Protein AF-A0A403T856-F1 (afdb_monomer_lite)

Foldseek 3Di:
DAPALVQLLVLLVVDVPDDPVLSVLLNVLSNVLLVQLVVLPDRSNPDHLLNQALVSVLSSLVVCVVVVHALVVNVVSLVSVCVSCVSNVRNVRGDDSVVSVRPPPPCPDDDDPDDDPPDDDPPPDDPVVVVVVVVVVVSPDPPPPDPVPDDDDD

InterPro domains:
  IPR024457 Putative integrase, N-terminal [PF12834] (1-84)

Organism: Salmonella enterica (NCBI:txid28901)

Structure (mmCIF, N/CA/C/O backbone):
data_AF-A0A403T856-F1
#
_entry.id   AF-A0A403T856-F1
#
loop_
_atom_site.group_PDB
_atom_site.id
_atom_site.type_symbol
_atom_site.label_atom_id
_atom_site.label_alt_id
_atom_site.label_comp_id
_atom_site.label_asym_id
_atom_site.label_entity_id
_atom_site.label_seq_id
_atom_site.pdbx_PDB_ins_code
_atom_site.Cartn_x
_atom_site.Cartn_y
_atom_site.Cartn_z
_atom_site.occupancy
_atom_site.B_iso_or_equiv
_atom_site.auth_seq_id
_atom_site.auth_comp_id
_atom_site.auth_asym_id
_atom_site.auth_atom_id
_atom_site.pdbx_PDB_model_num
ATOM 1 N N . MET A 1 1 ? -9.895 4.576 -14.942 1.00 60.81 1 MET A N 1
ATOM 2 C CA . MET A 1 1 ? -8.862 4.361 -13.900 1.00 60.81 1 MET A CA 1
ATOM 3 C C . MET A 1 1 ? -8.919 5.541 -12.940 1.00 60.81 1 MET A C 1
ATOM 5 O O . MET A 1 1 ? -9.012 6.659 -13.426 1.00 60.81 1 MET A O 1
ATOM 9 N N . ASN A 1 2 ? -8.970 5.322 -11.620 1.00 86.00 2 ASN A N 1
ATOM 10 C CA . ASN A 1 2 ? -8.994 6.438 -10.660 1.00 86.00 2 ASN A CA 1
ATOM 11 C C . ASN A 1 2 ? -7.620 7.163 -10.642 1.00 86.00 2 ASN A C 1
ATOM 13 O O . ASN A 1 2 ? -6.611 6.591 -11.070 1.00 86.00 2 ASN A O 1
ATOM 17 N N . LYS A 1 3 ? -7.590 8.431 -10.206 1.00 95.00 3 LYS A N 1
ATOM 18 C CA . LYS A 1 3 ? -6.383 9.283 -10.208 1.00 95.00 3 LYS A CA 1
ATOM 19 C C . LYS A 1 3 ? -5.229 8.638 -9.438 1.00 95.00 3 LYS A C 1
ATOM 21 O O . LYS A 1 3 ? -4.122 8.554 -9.962 1.00 95.00 3 LYS A O 1
ATOM 26 N N . LEU A 1 4 ? -5.502 8.104 -8.248 1.00 96.81 4 LEU A N 1
ATOM 27 C CA . LEU A 1 4 ? -4.487 7.464 -7.416 1.00 96.81 4 LEU A CA 1
ATOM 28 C C . LEU A 1 4 ? -3.815 6.266 -8.113 1.00 96.81 4 LEU A C 1
ATOM 30 O O . LEU A 1 4 ? -2.592 6.152 -8.093 1.00 96.81 4 LEU A O 1
ATOM 34 N N . ASN A 1 5 ? -4.583 5.390 -8.771 1.00 96.31 5 ASN A N 1
ATOM 35 C CA . ASN A 1 5 ? -4.052 4.262 -9.543 1.00 96.31 5 ASN A CA 1
ATOM 36 C C . ASN A 1 5 ? -3.103 4.742 -10.657 1.00 96.31 5 ASN A C 1
ATOM 38 O O . ASN A 1 5 ? -2.027 4.162 -10.842 1.00 96.31 5 ASN A O 1
ATOM 42 N N . TYR A 1 6 ? -3.478 5.813 -11.368 1.00 96.44 6 TYR A N 1
ATOM 43 C CA . TYR A 1 6 ? -2.644 6.426 -12.405 1.00 96.44 6 TYR A CA 1
ATOM 44 C C . TYR A 1 6 ? -1.339 6.994 -11.835 1.00 96.44 6 TYR A C 1
ATOM 46 O O . TYR A 1 6 ? -0.257 6.703 -12.346 1.00 96.44 6 TYR A O 1
ATOM 54 N N . GLU A 1 7 ? -1.416 7.755 -10.745 1.00 97.75 7 GLU A N 1
ATOM 55 C CA . GLU A 1 7 ? -0.227 8.342 -10.129 1.00 97.75 7 GLU A CA 1
ATOM 56 C C . GLU A 1 7 ? 0.707 7.276 -9.541 1.00 97.75 7 GLU A C 1
ATOM 58 O O . GLU A 1 7 ? 1.920 7.367 -9.726 1.00 97.75 7 GLU A O 1
ATOM 63 N N . LEU A 1 8 ? 0.172 6.212 -8.931 1.00 97.44 8 LEU A N 1
ATOM 64 C CA . LEU A 1 8 ? 0.962 5.070 -8.455 1.00 97.44 8 LEU A CA 1
ATOM 65 C C . LEU A 1 8 ? 1.643 4.318 -9.600 1.00 97.44 8 LEU A C 1
ATOM 67 O O . LEU A 1 8 ? 2.796 3.905 -9.473 1.00 97.44 8 LEU A O 1
ATOM 71 N N . LYS A 1 9 ? 0.971 4.170 -10.748 1.00 96.31 9 LYS A N 1
ATOM 72 C CA . LYS A 1 9 ? 1.593 3.618 -11.960 1.00 96.31 9 LYS A CA 1
ATOM 73 C C . LYS A 1 9 ? 2.790 4.470 -12.387 1.00 96.31 9 LYS A C 1
ATOM 75 O O . LYS A 1 9 ? 3.857 3.921 -12.657 1.00 96.31 9 LYS A O 1
ATOM 80 N N . ASN A 1 10 ? 2.632 5.792 -12.415 1.00 97.12 10 ASN A N 1
ATOM 81 C CA . ASN A 1 10 ? 3.714 6.713 -12.763 1.00 97.12 10 ASN A CA 1
ATOM 82 C C . ASN A 1 10 ? 4.818 6.755 -11.700 1.00 97.12 10 ASN A C 1
ATOM 84 O O . ASN A 1 10 ? 5.978 6.970 -12.037 1.00 97.12 10 ASN A O 1
ATOM 88 N N . LEU A 1 11 ? 4.493 6.528 -10.426 1.00 96.81 11 LEU A N 1
ATOM 89 C CA . LEU A 1 11 ? 5.481 6.387 -9.360 1.00 96.81 11 LEU A CA 1
ATOM 90 C C . LEU A 1 11 ? 6.363 5.152 -9.588 1.00 96.81 11 LEU A C 1
ATOM 92 O O . LEU A 1 11 ? 7.584 5.272 -9.540 1.00 96.81 11 LEU A O 1
ATOM 96 N N . CYS A 1 12 ? 5.770 3.998 -9.919 1.00 95.38 12 CYS A N 1
ATOM 97 C CA . CYS A 1 12 ? 6.522 2.788 -10.269 1.00 95.38 12 CYS A CA 1
ATOM 98 C C . CYS A 1 12 ? 7.383 2.975 -11.522 1.00 95.38 12 CYS A C 1
ATOM 100 O O . CYS A 1 12 ? 8.530 2.551 -11.533 1.00 95.38 12 CYS A O 1
ATOM 102 N N . LYS A 1 13 ? 6.855 3.634 -12.561 1.00 94.44 13 LYS A N 1
ATOM 103 C CA . LYS A 1 13 ? 7.614 3.912 -13.792 1.00 94.44 13 LYS A CA 1
ATOM 104 C C . LYS A 1 13 ? 8.813 4.834 -13.576 1.00 94.44 13 LYS A C 1
ATOM 106 O O . LYS A 1 13 ? 9.766 4.761 -14.327 1.00 94.44 13 LYS A O 1
ATOM 111 N N . ARG A 1 14 ? 8.755 5.728 -12.590 1.00 95.12 14 ARG A N 1
ATOM 112 C CA . ARG A 1 14 ? 9.875 6.624 -12.266 1.00 95.12 14 ARG A CA 1
ATOM 113 C C . ARG A 1 14 ? 10.910 5.974 -11.343 1.00 95.12 14 ARG A C 1
ATOM 115 O O . ARG A 1 14 ? 11.997 6.512 -11.204 1.00 95.12 14 ARG A O 1
ATOM 122 N N . ASN A 1 15 ? 10.578 4.845 -10.712 1.00 93.62 15 ASN A N 1
ATOM 123 C CA . ASN A 1 15 ? 11.400 4.206 -9.683 1.00 93.62 15 ASN A CA 1
ATOM 124 C C . ASN A 1 15 ? 11.522 2.695 -9.942 1.00 93.62 15 ASN A C 1
ATOM 126 O O . ASN A 1 15 ? 10.762 1.882 -9.401 1.00 93.62 15 ASN A O 1
ATOM 130 N N . HIS A 1 16 ? 12.501 2.321 -10.764 1.00 88.69 16 HIS A N 1
ATOM 131 C CA . HIS A 1 16 ? 12.768 0.944 -11.189 1.00 88.69 16 HIS A CA 1
ATOM 132 C C . HIS A 1 16 ? 13.603 0.142 -10.175 1.00 88.69 16 HIS A C 1
ATOM 134 O O . HIS A 1 16 ? 14.585 -0.505 -10.529 1.00 88.69 16 HIS A O 1
ATOM 140 N N . ASP A 1 17 ? 13.211 0.159 -8.901 1.00 83.19 17 ASP A N 1
ATOM 141 C CA . ASP A 1 17 ? 14.000 -0.503 -7.857 1.00 83.19 17 ASP A CA 1
ATOM 142 C C . ASP A 1 17 ? 13.750 -2.019 -7.834 1.00 83.19 17 ASP A C 1
ATOM 144 O O . ASP A 1 17 ? 12.618 -2.464 -7.588 1.00 83.19 17 ASP A O 1
ATOM 148 N N . GLY A 1 18 ? 14.821 -2.802 -7.990 1.00 85.56 18 GLY A N 1
ATOM 149 C CA . GLY A 1 18 ? 14.822 -4.267 -7.918 1.00 85.56 18 GLY A CA 1
ATOM 150 C C . GLY A 1 18 ? 14.576 -4.962 -9.261 1.00 85.56 18 GLY A C 1
ATOM 151 O O . GLY A 1 18 ? 14.388 -4.321 -10.291 1.00 85.56 18 GLY A O 1
ATOM 152 N N . ALA A 1 19 ? 14.567 -6.298 -9.257 1.00 85.62 19 ALA A N 1
ATOM 153 C CA . ALA A 1 19 ? 14.353 -7.105 -10.462 1.00 85.62 19 ALA A CA 1
ATOM 154 C C . ALA A 1 19 ? 12.954 -6.903 -11.080 1.00 85.62 19 ALA A C 1
ATOM 156 O O . ALA A 1 19 ? 12.000 -6.545 -10.384 1.00 85.62 19 ALA A O 1
ATOM 157 N N . PHE A 1 20 ? 12.800 -7.217 -12.373 1.00 81.94 20 PHE A N 1
ATOM 158 C CA . PHE A 1 20 ? 11.538 -7.062 -13.117 1.00 81.94 20 PHE A CA 1
ATOM 159 C C . PHE A 1 20 ? 10.320 -7.686 -12.415 1.00 81.94 20 PHE A C 1
ATOM 161 O O . PHE A 1 20 ? 9.246 -7.084 -12.375 1.00 81.94 20 PHE A O 1
ATOM 168 N N . VAL A 1 21 ? 10.483 -8.870 -11.817 1.00 82.19 21 VAL A N 1
ATOM 169 C CA . VAL A 1 21 ? 9.413 -9.551 -11.067 1.00 82.19 21 VAL A CA 1
ATOM 170 C C . VAL A 1 21 ? 9.009 -8.745 -9.831 1.00 82.19 21 VAL A C 1
ATOM 172 O O . VAL A 1 21 ? 7.820 -8.534 -9.593 1.00 82.19 21 VAL A O 1
ATOM 175 N N . THR A 1 22 ? 9.980 -8.225 -9.080 1.00 83.31 22 THR A N 1
ATOM 176 C CA . THR A 1 22 ? 9.747 -7.377 -7.904 1.00 83.31 22 THR A CA 1
ATOM 177 C C . THR A 1 22 ? 9.039 -6.079 -8.285 1.00 83.31 22 THR A C 1
ATOM 179 O O . THR A 1 22 ? 8.068 -5.698 -7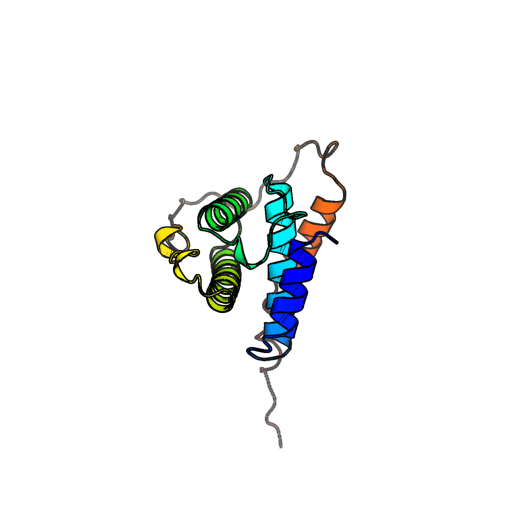.628 1.00 83.31 22 THR A O 1
ATOM 182 N N . GLN A 1 23 ? 9.456 -5.437 -9.380 1.00 86.38 23 GLN A N 1
ATOM 183 C CA . GLN A 1 23 ? 8.801 -4.235 -9.906 1.00 86.38 23 GLN A CA 1
ATOM 184 C C . GLN A 1 23 ? 7.341 -4.515 -10.294 1.00 86.38 23 GLN A C 1
ATOM 186 O O . GLN A 1 23 ? 6.440 -3.769 -9.904 1.00 86.38 23 GLN A O 1
ATOM 191 N N . LYS A 1 24 ? 7.084 -5.623 -11.003 1.00 87.62 24 LYS A N 1
ATOM 192 C CA . LYS A 1 24 ? 5.732 -6.043 -11.401 1.00 87.62 24 LYS A CA 1
ATOM 193 C C . LYS A 1 24 ? 4.847 -6.340 -10.190 1.00 87.62 24 LYS A C 1
ATOM 195 O O . LYS A 1 24 ? 3.711 -5.872 -10.131 1.00 87.62 24 LYS A O 1
ATOM 200 N N . ASN A 1 25 ? 5.370 -7.067 -9.204 1.00 88.06 25 ASN A N 1
ATOM 201 C CA . ASN A 1 25 ? 4.648 -7.386 -7.972 1.00 88.06 25 ASN A CA 1
ATOM 202 C C . ASN A 1 25 ? 4.292 -6.123 -7.186 1.00 88.06 25 ASN A C 1
ATOM 204 O O . ASN A 1 25 ? 3.156 -5.980 -6.735 1.00 88.06 25 ASN A O 1
ATOM 208 N N . ARG A 1 26 ? 5.234 -5.181 -7.073 1.00 94.19 26 ARG A N 1
ATOM 209 C CA . ARG A 1 26 ? 4.999 -3.884 -6.436 1.00 94.19 26 ARG A CA 1
ATOM 210 C C . ARG A 1 26 ? 3.932 -3.081 -7.175 1.00 94.19 26 ARG A C 1
ATOM 212 O O . ARG A 1 26 ? 3.015 -2.576 -6.534 1.00 94.19 26 ARG A O 1
ATOM 219 N N . HIS A 1 27 ? 4.018 -3.001 -8.504 1.00 94.88 27 HIS A N 1
ATOM 220 C CA . HIS A 1 27 ? 3.016 -2.320 -9.321 1.00 94.88 27 HIS A CA 1
ATOM 221 C C . HIS A 1 27 ? 1.618 -2.886 -9.055 1.00 94.88 27 HIS A C 1
ATOM 223 O O . HIS A 1 27 ? 0.729 -2.149 -8.631 1.00 94.88 27 HIS A O 1
ATOM 229 N N . ASN A 1 28 ? 1.445 -4.199 -9.215 1.00 94.44 28 ASN A N 1
ATOM 230 C CA . ASN A 1 28 ? 0.161 -4.868 -9.012 1.00 94.44 28 ASN A CA 1
ATOM 231 C C . ASN A 1 28 ? -0.369 -4.681 -7.583 1.00 94.44 28 ASN A C 1
ATOM 233 O O . ASN A 1 28 ? -1.548 -4.382 -7.392 1.00 94.44 28 ASN A O 1
ATOM 237 N N . GLY A 1 29 ? 0.504 -4.800 -6.579 1.00 95.19 29 GLY A N 1
ATOM 238 C CA . GLY A 1 29 ? 0.141 -4.589 -5.181 1.00 95.19 29 GLY A CA 1
ATOM 239 C C . GLY A 1 29 ? -0.347 -3.168 -4.903 1.00 95.19 29 GLY A C 1
ATOM 240 O O . GLY A 1 29 ? -1.372 -2.992 -4.246 1.00 95.19 29 GLY A O 1
ATOM 241 N N . LEU A 1 30 ? 0.321 -2.148 -5.446 1.00 97.00 30 LEU A N 1
ATOM 242 C CA . LEU A 1 30 ? -0.103 -0.752 -5.299 1.00 97.00 30 LEU A CA 1
ATOM 243 C C . LEU A 1 30 ? -1.433 -0.472 -6.017 1.00 97.00 30 LEU A C 1
ATOM 245 O O . LEU A 1 30 ? -2.278 0.238 -5.470 1.00 97.00 30 LEU A O 1
ATOM 249 N N . GLN A 1 31 ? -1.675 -1.076 -7.187 1.00 97.06 31 GLN A N 1
ATOM 250 C CA . GLN A 1 31 ? -2.968 -0.959 -7.877 1.00 97.06 31 GLN A CA 1
ATOM 251 C C . GLN A 1 31 ? -4.119 -1.586 -7.071 1.00 97.06 31 GLN A C 1
ATOM 253 O O . GLN A 1 31 ? -5.210 -1.008 -6.984 1.00 97.06 31 GLN A O 1
ATOM 258 N N . LEU A 1 32 ? -3.870 -2.743 -6.446 1.00 95.62 32 LEU A N 1
ATOM 259 C CA . LEU A 1 32 ? -4.821 -3.389 -5.542 1.00 95.62 32 LEU A CA 1
ATOM 260 C C . LEU A 1 32 ? -5.118 -2.499 -4.330 1.00 95.62 32 LEU A C 1
ATOM 262 O O . LEU A 1 32 ? -6.281 -2.288 -3.996 1.00 95.62 32 LEU A O 1
ATOM 266 N N . MET A 1 33 ? -4.087 -1.943 -3.693 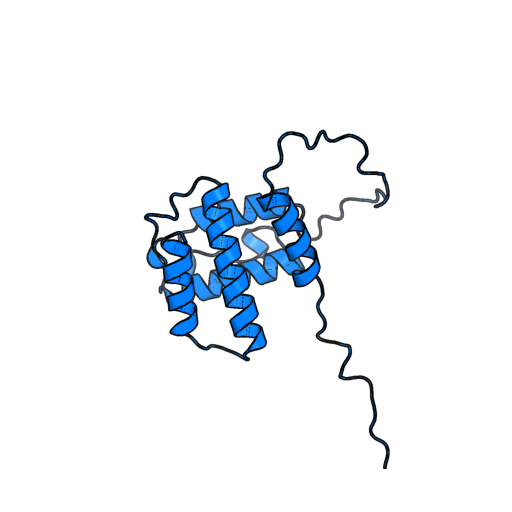1.00 97.50 33 MET A N 1
ATOM 267 C CA . MET A 1 33 ? -4.253 -1.106 -2.503 1.00 97.50 33 MET A CA 1
ATOM 268 C C . MET A 1 33 ? -5.015 0.189 -2.791 1.00 97.50 33 MET A C 1
ATOM 270 O O . MET A 1 33 ? -5.855 0.583 -1.988 1.00 97.50 33 MET A O 1
ATOM 274 N N . ALA A 1 34 ? -4.811 0.812 -3.953 1.00 96.50 34 ALA A N 1
ATOM 275 C CA . ALA A 1 34 ? -5.626 1.950 -4.376 1.00 96.50 34 ALA A CA 1
ATOM 276 C C . ALA A 1 34 ? -7.109 1.572 -4.549 1.00 96.50 34 ALA A C 1
ATOM 278 O O . ALA A 1 34 ? -7.993 2.307 -4.113 1.00 96.50 34 ALA A O 1
ATOM 279 N N . SER A 1 35 ? -7.393 0.392 -5.104 1.00 94.62 35 SER A N 1
ATOM 280 C CA . SER A 1 35 ? -8.768 -0.116 -5.226 1.00 94.62 35 SER A CA 1
ATOM 281 C C . SER A 1 35 ? -9.385 -0.423 -3.855 1.00 94.62 35 SER A C 1
ATOM 283 O O . SER A 1 35 ? -10.544 -0.107 -3.603 1.00 94.62 35 SER A O 1
ATOM 285 N N . GLN A 1 36 ? -8.599 -0.976 -2.929 1.00 95.44 36 GLN A N 1
ATOM 286 C CA . GLN A 1 36 ? -9.033 -1.236 -1.555 1.00 95.44 36 GLN A CA 1
ATOM 287 C C . GLN A 1 36 ? -9.294 0.054 -0.775 1.00 95.44 36 GLN A C 1
ATOM 289 O O . GLN A 1 36 ? -10.284 0.122 -0.058 1.00 95.44 36 GLN A O 1
ATOM 294 N N . LEU A 1 37 ? -8.464 1.091 -0.944 1.00 96.94 37 LEU A N 1
ATOM 295 C CA . LEU A 1 37 ? -8.707 2.414 -0.359 1.00 96.94 37 LEU A CA 1
ATOM 296 C C . LEU A 1 37 ? -10.045 2.993 -0.828 1.00 96.94 37 LEU A C 1
ATOM 298 O O . LEU A 1 37 ? -10.797 3.526 -0.016 1.00 96.94 37 LEU A O 1
ATOM 302 N N . GLN A 1 38 ? -10.364 2.839 -2.113 1.00 95.19 38 GLN A N 1
ATOM 303 C CA . GLN A 1 38 ? -11.664 3.231 -2.650 1.00 95.19 38 GLN A CA 1
ATOM 304 C C . GLN A 1 38 ? -12.807 2.436 -2.004 1.00 95.19 38 GLN A C 1
ATOM 306 O O . GLN A 1 38 ? -13.796 3.026 -1.578 1.00 95.19 38 GLN A O 1
ATOM 311 N N . ALA A 1 39 ? -12.657 1.113 -1.893 1.00 93.00 39 ALA A N 1
ATOM 312 C CA . ALA A 1 39 ? -13.671 0.233 -1.313 1.00 93.00 39 ALA A CA 1
ATOM 313 C C . ALA A 1 39 ? -13.951 0.524 0.172 1.00 93.00 39 ALA A C 1
ATOM 315 O O . ALA A 1 39 ? -15.083 0.375 0.618 1.00 93.00 39 ALA A O 1
ATOM 316 N N . VAL A 1 40 ? -12.949 0.982 0.932 1.00 93.19 40 VAL A N 1
ATOM 317 C CA . VAL A 1 40 ? -13.113 1.383 2.344 1.00 93.19 40 VAL A CA 1
ATOM 318 C C . VAL A 1 40 ? -13.482 2.864 2.521 1.00 93.19 40 VAL A C 1
ATOM 320 O O . VAL A 1 40 ? -13.393 3.390 3.631 1.00 93.19 40 VAL A O 1
ATOM 323 N N . GLY A 1 41 ? -13.896 3.541 1.443 1.00 92.75 41 GLY A N 1
ATOM 324 C CA . GLY A 1 41 ? -14.527 4.863 1.491 1.00 92.75 41 GLY A CA 1
ATOM 325 C C . GLY A 1 41 ? -13.610 6.066 1.251 1.00 92.75 41 GLY A C 1
ATOM 326 O O . GLY A 1 41 ? -14.038 7.199 1.468 1.00 92.75 41 GLY A O 1
ATOM 327 N N . PHE A 1 42 ? -12.362 5.882 0.806 1.00 96.19 42 PHE A N 1
ATOM 328 C CA . PHE A 1 42 ? -11.511 7.019 0.432 1.00 96.19 42 PHE A CA 1
ATOM 329 C C . PHE A 1 42 ? -11.772 7.497 -1.000 1.00 96.19 42 PHE A C 1
ATOM 331 O O . PHE A 1 42 ? -11.930 6.713 -1.936 1.00 96.19 42 PHE A O 1
ATOM 338 N N . HIS A 1 43 ? -11.723 8.816 -1.196 1.00 94.62 43 HIS A N 1
ATOM 339 C CA . HIS A 1 43 ? -11.918 9.464 -2.493 1.00 94.62 43 HIS A CA 1
ATOM 340 C C . HIS A 1 43 ? -10.660 9.376 -3.379 1.00 94.62 43 HIS A C 1
ATOM 342 O O . HIS A 1 43 ? -10.001 10.371 -3.679 1.00 94.62 43 HIS A O 1
ATOM 348 N N . THR A 1 44 ? -10.326 8.174 -3.852 1.00 94.00 44 THR A N 1
ATOM 349 C CA . THR A 1 44 ? -9.126 7.902 -4.678 1.00 94.00 44 THR A CA 1
ATOM 350 C C . THR A 1 44 ? -9.127 8.579 -6.054 1.00 94.00 44 THR A C 1
ATOM 352 O O . THR A 1 44 ? -8.123 8.565 -6.766 1.00 94.00 44 THR A O 1
ATOM 355 N N . ARG A 1 45 ? -10.250 9.193 -6.446 1.00 94.31 45 ARG A N 1
ATOM 356 C CA . ARG A 1 45 ? -10.363 10.034 -7.646 1.00 94.31 45 ARG A CA 1
ATOM 357 C C . ARG A 1 45 ? -9.713 11.409 -7.486 1.00 94.31 45 ARG A C 1
ATOM 359 O O . ARG A 1 45 ? -9.306 11.977 -8.489 1.00 94.31 45 ARG A O 1
ATOM 366 N N . VAL A 1 46 ? -9.610 11.926 -6.262 1.00 95.12 46 VAL A N 1
ATOM 367 C CA . VAL A 1 46 ? -8.979 13.231 -5.983 1.00 95.12 46 VAL A CA 1
ATOM 368 C C . VAL A 1 46 ? -7.650 13.085 -5.249 1.00 95.12 46 VAL A C 1
ATOM 370 O O . VAL A 1 46 ? -6.763 13.918 -5.434 1.00 95.12 46 VAL A O 1
ATOM 373 N N . MET A 1 47 ? -7.494 11.992 -4.498 1.00 96.00 47 MET A N 1
ATOM 374 C CA . MET A 1 47 ? -6.283 11.656 -3.757 1.00 96.00 47 MET A CA 1
ATOM 375 C C . MET A 1 47 ? -5.064 11.501 -4.682 1.00 96.00 47 MET A C 1
ATOM 377 O O . MET A 1 47 ? -5.144 10.848 -5.726 1.00 96.00 47 MET A O 1
ATOM 381 N N . SER A 1 48 ? -3.943 12.082 -4.268 1.00 96.50 48 SER A N 1
ATOM 382 C CA . SER A 1 48 ? -2.624 11.971 -4.887 1.00 96.50 48 SER A CA 1
ATOM 383 C C . SER A 1 48 ? -1.743 10.945 -4.164 1.00 96.50 48 SER A C 1
ATOM 385 O O . SER A 1 48 ? -1.997 10.574 -3.016 1.00 96.50 48 SER A O 1
ATOM 387 N N . VAL A 1 49 ? -0.656 10.504 -4.806 1.00 97.38 49 VAL A N 1
ATOM 388 C CA . VAL A 1 49 ? 0.387 9.693 -4.158 1.00 97.38 49 VAL A CA 1
ATOM 389 C C . VAL A 1 49 ? 0.974 10.355 -2.912 1.00 97.38 49 VAL A C 1
ATOM 391 O O . VAL A 1 49 ? 1.344 9.631 -1.992 1.00 97.38 49 VAL A O 1
ATOM 394 N N . HIS A 1 50 ? 1.014 11.689 -2.843 1.00 97.69 50 HIS A N 1
ATOM 395 C CA . HIS A 1 50 ? 1.535 12.432 -1.686 1.00 97.69 50 HIS A CA 1
ATOM 396 C C . HIS A 1 50 ? 0.566 12.481 -0.494 1.00 97.69 50 HIS A C 1
ATOM 398 O O . HIS A 1 50 ? 0.973 12.801 0.620 1.00 97.69 50 HIS A O 1
ATOM 404 N N . ASP A 1 51 ? -0.701 12.104 -0.688 1.00 97.12 51 ASP A N 1
ATOM 405 C CA . ASP A 1 51 ? -1.702 12.112 0.381 1.00 97.12 51 ASP A CA 1
ATOM 406 C C . ASP A 1 51 ? -1.611 10.890 1.304 1.00 97.12 51 ASP A C 1
ATOM 408 O O . ASP A 1 51 ? -2.389 10.778 2.256 1.00 97.12 51 ASP A O 1
ATOM 412 N N . LEU A 1 52 ? -0.699 9.941 1.053 1.00 98.00 52 LEU A N 1
ATOM 413 C CA . LEU A 1 52 ? -0.533 8.780 1.924 1.00 98.00 52 LEU A CA 1
ATOM 414 C C . LEU A 1 52 ? -0.207 9.234 3.358 1.00 98.00 52 LEU A C 1
ATOM 416 O O . LEU A 1 52 ? 0.718 9.998 3.612 1.00 98.00 52 LEU A O 1
ATOM 420 N N . LYS A 1 53 ? -0.998 8.736 4.310 1.00 97.00 53 LYS A N 1
ATOM 421 C CA . LYS A 1 53 ? -0.965 9.083 5.736 1.00 97.00 53 LYS A CA 1
ATOM 422 C C . LYS A 1 53 ? -1.322 7.836 6.532 1.00 97.00 53 LYS A C 1
ATOM 424 O O . LYS A 1 53 ? -2.010 6.954 6.009 1.00 97.00 53 LYS A O 1
ATOM 429 N N . GLY A 1 54 ? -0.962 7.809 7.815 1.00 97.38 54 GLY A N 1
ATOM 430 C CA . GLY A 1 54 ? -1.233 6.672 8.701 1.00 97.38 54 GLY A CA 1
ATOM 431 C C . GLY A 1 54 ? -2.695 6.214 8.701 1.00 97.38 54 GLY A C 1
ATOM 432 O O . GLY A 1 54 ? -2.957 5.017 8.700 1.00 97.38 54 GLY A O 1
ATOM 433 N N . ARG A 1 55 ? -3.669 7.129 8.571 1.00 97.38 55 ARG A N 1
ATOM 434 C CA . ARG A 1 55 ? -5.098 6.767 8.478 1.00 97.38 55 ARG A CA 1
ATOM 435 C C . ARG A 1 55 ? -5.423 5.833 7.301 1.00 97.38 55 ARG A C 1
ATOM 437 O O . ARG A 1 55 ? -6.259 4.946 7.443 1.00 97.38 55 ARG A O 1
ATOM 444 N N . HIS A 1 56 ? -4.760 6.020 6.157 1.00 98.12 56 HIS A N 1
ATOM 445 C CA . HIS A 1 56 ? -4.956 5.209 4.952 1.00 98.12 56 HIS A CA 1
ATOM 446 C C . HIS A 1 56 ? -4.396 3.800 5.182 1.00 98.12 56 HIS A C 1
ATOM 448 O O . HIS A 1 56 ? -5.072 2.803 4.933 1.00 98.12 56 HIS A O 1
ATOM 454 N N . VAL A 1 57 ? -3.192 3.731 5.757 1.00 98.19 57 VAL A N 1
ATOM 455 C CA . VAL A 1 57 ? -2.513 2.479 6.110 1.00 98.19 57 VAL A CA 1
ATOM 456 C C . VAL A 1 57 ? -3.309 1.700 7.159 1.00 98.19 57 VAL A C 1
ATOM 458 O O . VAL A 1 57 ? -3.575 0.518 6.970 1.00 98.19 57 VAL A O 1
ATOM 461 N N . ASN A 1 58 ? -3.772 2.361 8.223 1.00 97.62 58 ASN A N 1
ATOM 462 C CA . ASN A 1 58 ? -4.548 1.738 9.298 1.00 97.62 58 ASN A CA 1
ATOM 463 C C . ASN A 1 58 ? -5.845 1.107 8.776 1.00 97.62 58 ASN A C 1
ATOM 465 O O . ASN A 1 58 ? -6.205 -0.000 9.180 1.00 97.62 58 ASN A O 1
ATOM 469 N N . ARG A 1 59 ? -6.544 1.789 7.857 1.00 97.88 59 ARG A N 1
ATOM 470 C CA . ARG A 1 59 ? -7.756 1.256 7.222 1.00 97.88 59 ARG A CA 1
ATOM 471 C C . ARG A 1 59 ? -7.458 0.041 6.344 1.00 97.88 59 ARG A C 1
ATOM 473 O O . ARG A 1 59 ? -8.182 -0.945 6.444 1.00 97.88 59 ARG A O 1
ATOM 480 N N . LEU A 1 60 ? -6.381 0.071 5.555 1.00 98.00 60 LEU A N 1
ATOM 481 C CA . LEU A 1 60 ? -5.942 -1.084 4.763 1.00 98.00 60 LEU A CA 1
ATOM 482 C C . LEU A 1 60 ? -5.576 -2.283 5.647 1.00 98.00 60 LEU A C 1
ATOM 484 O O . LEU A 1 60 ? -6.044 -3.389 5.398 1.00 98.00 60 LEU A O 1
ATOM 488 N N . VAL A 1 61 ? -4.803 -2.065 6.713 1.00 97.25 61 VAL A N 1
ATOM 489 C CA . VAL A 1 61 ? -4.443 -3.124 7.668 1.00 97.25 61 VAL A CA 1
ATOM 490 C C . VAL A 1 61 ? -5.689 -3.711 8.331 1.00 97.25 61 VAL A C 1
ATOM 492 O O . VAL A 1 61 ? -5.804 -4.929 8.441 1.00 97.25 61 VAL A O 1
ATOM 495 N N . SER A 1 62 ? -6.646 -2.869 8.729 1.00 95.31 62 SER A N 1
ATOM 496 C CA . SER A 1 62 ? -7.912 -3.327 9.317 1.00 95.31 62 SER A CA 1
ATOM 497 C C . SER A 1 62 ? -8.701 -4.204 8.342 1.00 95.31 62 SER A C 1
ATOM 499 O O . SER A 1 62 ? -9.145 -5.285 8.721 1.00 95.31 62 SER A O 1
ATOM 501 N N . LEU A 1 63 ? -8.803 -3.789 7.074 1.00 94.75 63 LEU A N 1
ATOM 502 C CA . LEU A 1 63 ? -9.428 -4.580 6.012 1.00 94.75 63 LEU A CA 1
ATOM 503 C C . LEU A 1 63 ? -8.733 -5.939 5.835 1.00 94.75 63 LEU A C 1
ATOM 505 O O . LEU A 1 63 ? -9.395 -6.965 5.732 1.00 94.75 63 LEU A O 1
ATOM 509 N N . TRP A 1 64 ? -7.401 -5.970 5.807 1.00 95.44 64 TRP A N 1
ATOM 510 C CA . TRP A 1 64 ? -6.645 -7.214 5.629 1.00 95.44 64 TRP A CA 1
ATOM 511 C C . TRP A 1 64 ? -6.795 -8.178 6.805 1.00 95.44 64 TRP A C 1
ATOM 513 O O . TRP A 1 64 ? -6.874 -9.386 6.586 1.00 95.44 64 TRP A O 1
ATOM 523 N N . LYS A 1 65 ? -6.881 -7.655 8.034 1.00 91.19 65 LYS A N 1
ATOM 524 C CA . LYS A 1 65 ? -7.189 -8.454 9.226 1.00 91.19 65 LYS A CA 1
ATOM 525 C C . LYS A 1 65 ? -8.598 -9.038 9.162 1.00 91.19 65 LYS A C 1
ATOM 527 O O . LYS A 1 65 ? -8.765 -10.222 9.423 1.00 91.19 65 LYS A O 1
ATOM 532 N N . GLN A 1 66 ? -9.591 -8.244 8.756 1.00 90.88 66 GLN A N 1
ATOM 533 C CA . GLN A 1 66 ? -10.968 -8.720 8.549 1.00 90.88 66 GLN A CA 1
ATOM 534 C C . GLN A 1 66 ? -11.056 -9.793 7.454 1.00 90.88 66 GLN A C 1
ATOM 536 O O . GLN A 1 66 ? -11.855 -10.714 7.553 1.00 90.88 66 GLN A O 1
ATOM 541 N N . GLN A 1 67 ? -10.202 -9.703 6.432 1.00 89.06 67 GLN A N 1
ATOM 542 C CA . GLN A 1 67 ? -10.056 -10.713 5.377 1.00 89.06 67 GLN A CA 1
ATOM 543 C C . GLN A 1 67 ? -9.233 -11.941 5.805 1.00 89.06 67 GLN A C 1
ATOM 545 O O . GLN A 1 67 ? -8.972 -12.800 4.964 1.00 89.06 67 GLN A O 1
ATOM 550 N N . ALA A 1 68 ? -8.784 -12.011 7.064 1.00 90.62 68 ALA A N 1
ATOM 551 C CA . ALA A 1 68 ? -7.956 -13.089 7.603 1.00 90.62 68 ALA A CA 1
ATOM 552 C C . ALA A 1 68 ? -6.721 -13.415 6.735 1.00 90.62 68 ALA A C 1
ATOM 554 O O . ALA A 1 68 ? -6.341 -14.575 6.564 1.00 90.62 68 ALA A O 1
ATOM 555 N N . LEU A 1 69 ? -6.085 -12.390 6.152 1.00 88.19 69 LEU A N 1
ATOM 556 C CA . LEU A 1 69 ? -4.880 -12.600 5.349 1.00 88.19 69 LEU A CA 1
ATOM 557 C C . LEU A 1 69 ? -3.728 -13.112 6.212 1.00 88.19 69 LEU A C 1
ATOM 559 O O . LEU A 1 69 ? -3.582 -12.720 7.366 1.00 88.19 69 LEU A O 1
ATOM 563 N N . SER A 1 70 ? -2.860 -13.937 5.623 1.00 88.31 70 SER A N 1
ATOM 564 C CA . SER A 1 70 ? -1.680 -14.432 6.332 1.00 88.31 70 SER A CA 1
ATOM 565 C C . SER A 1 70 ? -0.737 -13.293 6.739 1.00 88.31 70 SER A C 1
ATOM 567 O O . SER A 1 70 ? -0.576 -12.307 6.007 1.00 88.31 70 SER A O 1
ATOM 569 N N . ASP A 1 71 ? -0.027 -13.475 7.853 1.00 87.31 71 ASP A N 1
ATOM 570 C CA . ASP A 1 71 ? 1.020 -12.549 8.300 1.00 87.31 71 ASP A CA 1
ATOM 571 C C . ASP A 1 71 ? 2.066 -12.292 7.212 1.00 87.31 71 ASP A C 1
ATOM 573 O O . ASP A 1 71 ? 2.507 -11.159 7.022 1.00 87.31 71 ASP A O 1
ATOM 577 N N . ALA A 1 72 ? 2.435 -13.323 6.447 1.00 86.06 72 ALA A N 1
ATOM 578 C CA . ALA A 1 72 ? 3.379 -13.194 5.342 1.00 86.06 72 ALA A CA 1
ATOM 579 C C . ALA A 1 72 ? 2.845 -12.261 4.241 1.00 86.06 72 ALA A C 1
ATOM 581 O O . ALA A 1 72 ? 3.576 -11.402 3.741 1.00 86.06 72 ALA A O 1
ATOM 582 N N . THR A 1 73 ? 1.564 -12.391 3.887 1.00 87.94 73 THR A N 1
ATOM 583 C CA . THR A 1 73 ? 0.903 -11.520 2.907 1.00 87.94 73 THR A CA 1
ATOM 584 C C . THR A 1 73 ? 0.805 -10.085 3.421 1.00 87.94 73 THR A C 1
ATOM 586 O O . THR A 1 73 ? 1.121 -9.153 2.680 1.00 87.94 73 THR A O 1
ATOM 589 N N . MET A 1 74 ? 0.410 -9.890 4.684 1.00 92.75 74 MET A N 1
ATOM 590 C CA . MET A 1 74 ? 0.312 -8.558 5.287 1.00 92.75 74 MET A CA 1
ATOM 591 C C . MET A 1 74 ? 1.678 -7.869 5.370 1.00 92.75 74 MET A C 1
ATOM 593 O O . MET A 1 74 ? 1.789 -6.705 4.988 1.00 92.75 74 MET A O 1
ATOM 597 N N . LYS A 1 75 ? 2.738 -8.588 5.768 1.00 90.25 75 LYS A N 1
ATOM 598 C CA . LYS A 1 75 ? 4.118 -8.069 5.776 1.00 90.25 75 LYS A CA 1
ATOM 599 C C . LYS A 1 75 ? 4.578 -7.645 4.382 1.00 90.25 75 LYS A C 1
ATOM 601 O O . LYS A 1 75 ? 5.145 -6.565 4.234 1.00 90.25 75 LYS A O 1
ATOM 606 N N . ASN A 1 76 ? 4.284 -8.445 3.356 1.00 91.00 76 ASN A N 1
ATOM 607 C CA . ASN A 1 76 ? 4.623 -8.104 1.974 1.00 91.00 76 ASN A CA 1
ATOM 608 C C . ASN A 1 76 ? 3.902 -6.828 1.502 1.00 91.00 76 ASN A C 1
ATOM 610 O O . ASN A 1 76 ? 4.520 -5.925 0.941 1.00 91.00 76 ASN A O 1
ATOM 614 N N . ARG A 1 77 ? 2.597 -6.706 1.783 1.00 95.94 77 ARG A N 1
ATOM 615 C CA . ARG A 1 77 ? 1.830 -5.496 1.444 1.00 95.94 77 ARG A CA 1
ATOM 616 C C . ARG A 1 77 ? 2.313 -4.269 2.221 1.00 95.94 77 ARG A C 1
ATOM 618 O O . ARG A 1 77 ? 2.437 -3.197 1.635 1.00 95.94 77 ARG A O 1
ATOM 625 N N . LEU A 1 78 ? 2.659 -4.421 3.502 1.00 96.69 78 LEU A N 1
ATOM 626 C CA . LEU A 1 78 ? 3.275 -3.350 4.291 1.00 96.69 78 LEU A CA 1
ATOM 627 C C . LEU A 1 78 ? 4.621 -2.907 3.714 1.00 96.69 78 LEU A C 1
ATOM 629 O O . LEU A 1 78 ? 4.880 -1.711 3.667 1.00 96.69 78 LEU A O 1
ATOM 633 N N . ALA A 1 79 ? 5.459 -3.827 3.232 1.00 95.12 79 ALA A N 1
ATOM 634 C CA . ALA A 1 79 ? 6.719 -3.469 2.579 1.00 95.12 79 ALA A CA 1
ATOM 635 C C . ALA A 1 79 ? 6.490 -2.610 1.321 1.00 95.12 79 ALA A C 1
ATOM 637 O O . ALA A 1 79 ? 7.181 -1.615 1.117 1.00 95.12 79 ALA A O 1
ATOM 638 N N . MET A 1 80 ? 5.471 -2.932 0.518 1.00 97.12 80 MET A N 1
ATOM 639 C CA . MET A 1 80 ? 5.082 -2.106 -0.633 1.00 97.12 80 MET A CA 1
ATOM 640 C C . MET A 1 80 ? 4.568 -0.718 -0.215 1.00 97.12 80 MET A C 1
ATOM 642 O O . MET A 1 80 ? 4.883 0.266 -0.881 1.00 97.12 80 MET A O 1
ATOM 646 N N . LEU A 1 81 ? 3.812 -0.619 0.888 1.00 98.00 81 LEU A N 1
ATOM 647 C CA . LEU A 1 81 ? 3.382 0.673 1.439 1.00 98.00 81 LEU A CA 1
ATOM 648 C C . LEU A 1 81 ? 4.558 1.496 1.969 1.00 98.00 81 LEU A C 1
ATOM 650 O O . LEU A 1 81 ? 4.581 2.700 1.736 1.00 98.00 81 LEU A O 1
ATOM 654 N N . ARG A 1 82 ? 5.536 0.872 2.640 1.00 97.81 82 ARG A N 1
ATOM 655 C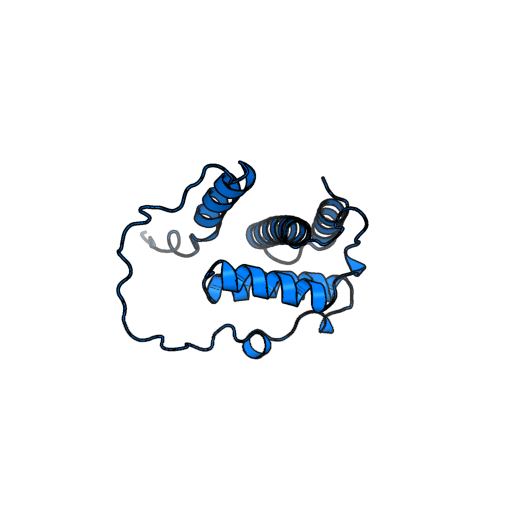 CA . ARG A 1 82 ? 6.761 1.554 3.097 1.00 97.81 82 ARG A CA 1
ATOM 656 C C . ARG A 1 82 ? 7.552 2.102 1.924 1.00 97.81 82 ARG A C 1
ATOM 658 O O . ARG A 1 82 ? 7.937 3.260 1.959 1.00 97.81 82 ARG A O 1
ATOM 665 N N . TRP A 1 83 ? 7.701 1.313 0.862 1.00 97.31 83 TRP A N 1
ATOM 666 C CA . TRP A 1 83 ? 8.328 1.792 -0.364 1.00 97.31 83 TRP A CA 1
ATOM 667 C C . TRP A 1 83 ? 7.579 2.998 -0.947 1.00 97.31 83 TRP A C 1
ATOM 669 O O . TRP A 1 83 ? 8.199 3.994 -1.294 1.00 97.31 83 TRP A O 1
ATOM 679 N N . TRP A 1 84 ? 6.242 2.960 -1.019 1.00 98.00 84 TRP A N 1
ATOM 680 C CA . TRP A 1 84 ? 5.474 4.120 -1.492 1.00 98.00 84 TRP A CA 1
ATOM 681 C C . TRP A 1 84 ? 5.714 5.341 -0.590 1.00 98.00 84 TRP A C 1
ATOM 683 O O . TRP A 1 84 ? 6.042 6.412 -1.095 1.00 98.00 84 TRP A O 1
ATOM 693 N N . ALA A 1 85 ? 5.621 5.167 0.726 1.00 98.06 85 ALA A N 1
ATOM 694 C CA . ALA A 1 85 ? 5.852 6.209 1.721 1.00 98.06 85 ALA A CA 1
ATOM 695 C C . ALA A 1 85 ? 7.254 6.838 1.614 1.00 98.06 85 ALA A C 1
ATOM 697 O O . ALA A 1 85 ? 7.392 8.058 1.661 1.00 98.06 85 ALA A O 1
ATOM 698 N N . GLU A 1 86 ? 8.282 6.021 1.397 1.00 97.31 86 GLU A N 1
ATOM 699 C CA . GLU A 1 86 ? 9.656 6.460 1.154 1.00 97.31 86 GLU A CA 1
ATOM 700 C C . GLU A 1 86 ? 9.755 7.325 -0.110 1.00 97.31 86 GLU A C 1
ATOM 702 O O . GLU A 1 86 ? 10.288 8.432 -0.059 1.00 97.31 86 GLU A O 1
ATOM 707 N N . LYS A 1 87 ? 9.168 6.882 -1.233 1.00 97.06 87 LYS A N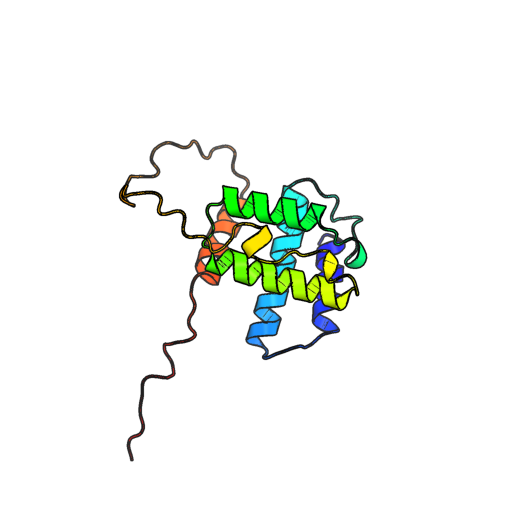 1
ATOM 708 C CA . LYS A 1 87 ? 9.243 7.611 -2.514 1.00 97.06 87 LYS A CA 1
ATOM 709 C C . LYS A 1 87 ? 8.543 8.965 -2.522 1.00 97.06 87 LYS A C 1
ATOM 711 O O . LYS A 1 87 ? 8.814 9.772 -3.406 1.00 97.06 87 LYS A O 1
ATOM 716 N N . ILE A 1 88 ? 7.652 9.218 -1.570 1.00 96.88 88 ILE A N 1
ATOM 717 C CA . ILE A 1 88 ? 6.992 10.520 -1.405 1.00 96.88 88 ILE A CA 1
ATOM 718 C C . ILE A 1 88 ? 7.588 11.346 -0.257 1.00 96.88 88 ILE A C 1
ATOM 720 O O . ILE A 1 88 ? 7.025 12.386 0.076 1.00 96.88 88 ILE A O 1
ATOM 724 N N . GLY A 1 89 ? 8.681 10.885 0.366 1.00 96.69 89 GLY A N 1
ATOM 725 C CA . GLY A 1 89 ? 9.337 11.577 1.477 1.00 96.69 89 GLY A CA 1
ATOM 726 C C . GLY A 1 89 ? 8.560 11.535 2.797 1.00 96.69 89 GLY A C 1
ATOM 727 O O . GLY A 1 89 ? 8.765 12.388 3.651 1.00 96.69 89 GLY A O 1
ATOM 728 N N . ASN A 1 90 ? 7.663 10.561 2.981 1.00 96.56 90 ASN A N 1
ATOM 729 C CA . ASN A 1 90 ? 6.845 10.416 4.189 1.00 96.56 90 ASN A CA 1
ATOM 730 C C . ASN A 1 90 ? 6.952 9.009 4.815 1.00 96.56 90 ASN A C 1
ATOM 732 O O . ASN A 1 90 ? 5.928 8.348 5.012 1.00 96.56 90 ASN A O 1
ATOM 736 N N . PRO A 1 91 ? 8.161 8.511 5.142 1.00 93.81 91 PRO A N 1
ATOM 737 C CA . PRO A 1 91 ? 8.343 7.155 5.671 1.00 93.81 91 PRO A CA 1
ATOM 738 C C . PRO A 1 91 ? 7.575 6.912 6.982 1.00 93.81 91 PRO A C 1
ATOM 740 O O . PRO A 1 91 ? 7.083 5.808 7.210 1.00 93.81 91 PRO A O 1
ATOM 743 N N . GLY A 1 92 ? 7.380 7.954 7.802 1.00 93.81 92 GLY A N 1
ATOM 744 C CA . GLY A 1 92 ? 6.617 7.892 9.055 1.00 93.81 92 GLY A CA 1
ATOM 745 C C . GLY A 1 92 ? 5.119 7.598 8.889 1.00 93.81 92 GLY A C 1
ATOM 746 O O . GLY A 1 92 ? 4.433 7.323 9.872 1.00 93.81 92 GLY A O 1
ATOM 747 N N . ALA A 1 93 ? 4.585 7.610 7.661 1.00 95.44 93 ALA A N 1
ATOM 748 C CA . ALA A 1 93 ? 3.196 7.237 7.400 1.00 95.44 93 ALA A CA 1
ATOM 749 C C . ALA A 1 93 ? 2.897 5.751 7.663 1.00 95.44 93 ALA A C 1
ATOM 751 O O . ALA A 1 93 ? 1.733 5.407 7.881 1.00 95.44 93 ALA A O 1
ATOM 752 N N . VAL A 1 94 ? 3.906 4.874 7.610 1.00 97.19 94 VAL A N 1
ATOM 753 C CA . VAL A 1 94 ? 3.741 3.418 7.727 1.00 97.19 94 VAL A CA 1
ATOM 754 C C . VAL A 1 94 ? 4.538 2.906 8.920 1.00 97.19 94 VAL A C 1
ATOM 756 O O . VAL A 1 94 ? 5.765 2.933 8.918 1.00 97.19 94 VAL A O 1
ATOM 759 N N . LYS A 1 95 ? 3.835 2.381 9.923 1.00 95.31 95 LYS A N 1
ATOM 760 C CA . LYS A 1 95 ? 4.446 1.842 11.144 1.00 95.31 95 LYS A CA 1
ATOM 761 C C . LYS A 1 95 ? 5.140 0.491 10.924 1.00 95.31 95 LYS A C 1
ATOM 763 O O . LYS A 1 95 ? 5.037 -0.143 9.859 1.00 95.31 95 LYS A O 1
ATOM 768 N N . THR A 1 96 ? 5.851 0.023 11.944 1.00 91.75 96 THR A N 1
ATOM 769 C CA . THR A 1 96 ? 6.440 -1.324 11.970 1.00 91.75 96 THR A CA 1
ATOM 770 C C . THR A 1 96 ? 5.356 -2.409 11.947 1.00 91.75 96 THR A C 1
ATOM 772 O O . THR A 1 96 ? 4.174 -2.150 12.180 1.00 91.75 96 THR A O 1
ATOM 775 N N . SER A 1 97 ? 5.725 -3.643 11.594 1.00 90.81 97 SER A N 1
ATOM 776 C CA . SER A 1 97 ? 4.741 -4.738 11.510 1.00 90.81 97 SER A CA 1
ATOM 777 C C . SER A 1 97 ? 4.194 -5.082 12.901 1.00 90.81 97 SER A C 1
ATOM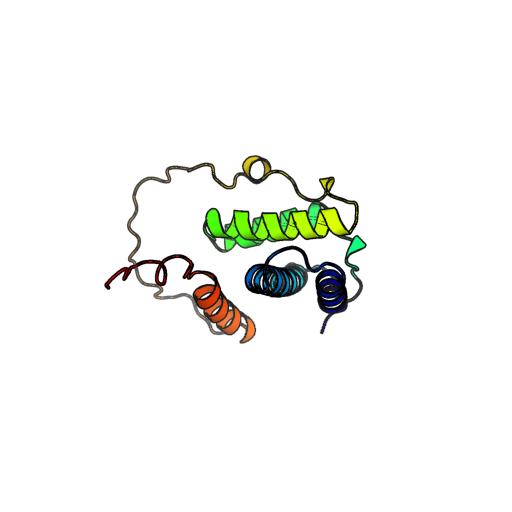 779 O O . SER A 1 97 ? 3.021 -5.414 13.057 1.00 90.81 97 SER A O 1
ATOM 781 N N . GLU A 1 98 ? 5.043 -4.925 13.909 1.00 89.50 98 GLU A N 1
ATOM 782 C CA . GLU A 1 98 ? 4.828 -5.179 15.324 1.00 89.50 98 GLU A CA 1
ATOM 783 C C . GLU A 1 98 ? 3.821 -4.188 15.916 1.00 89.50 98 GLU A C 1
ATOM 785 O O . GLU A 1 98 ? 2.908 -4.602 16.630 1.00 89.50 98 GLU A O 1
ATOM 790 N N . GLU A 1 99 ? 3.919 -2.905 15.557 1.00 91.88 99 GLU A N 1
ATOM 791 C CA . GLU A 1 99 ? 2.932 -1.875 15.915 1.00 91.88 99 GLU A CA 1
ATOM 792 C C . GLU A 1 99 ? 1.554 -2.138 15.297 1.00 91.88 99 GLU A C 1
ATOM 794 O O . GLU A 1 99 ? 0.527 -1.769 15.867 1.00 91.88 99 GLU A O 1
ATOM 799 N N . TYR A 1 100 ? 1.511 -2.808 14.144 1.00 92.12 100 TYR A N 1
ATOM 800 C CA . TYR A 1 100 ? 0.267 -3.298 13.556 1.00 92.12 100 TYR A CA 1
ATOM 801 C C . TYR A 1 100 ? -0.185 -4.646 14.131 1.00 92.12 100 TYR A C 1
ATOM 803 O O . TYR A 1 100 ? -1.259 -5.127 13.763 1.00 92.12 100 TYR A O 1
ATOM 811 N N . GLY A 1 101 ? 0.583 -5.262 15.033 1.00 89.81 101 GLY A N 1
ATOM 812 C CA . GLY A 1 101 ? 0.292 -6.575 15.610 1.00 89.81 101 GLY A CA 1
ATOM 813 C C . GLY A 1 101 ? 0.401 -7.733 14.611 1.00 89.81 101 GLY A C 1
ATOM 814 O O . GLY A 1 101 ? -0.238 -8.758 14.813 1.00 89.81 101 GLY A O 1
ATOM 815 N N . ILE A 1 102 ? 1.160 -7.572 13.524 1.00 86.56 102 ILE A N 1
ATOM 816 C CA . ILE A 1 102 ? 1.368 -8.589 12.483 1.00 86.56 102 ILE A CA 1
ATOM 817 C C . ILE A 1 102 ? 2.637 -9.379 12.806 1.00 86.56 102 ILE A C 1
ATOM 819 O O . ILE A 1 102 ? 3.720 -8.802 12.895 1.00 86.56 102 ILE A O 1
ATOM 823 N N . GLY A 1 103 ? 2.539 -10.705 12.927 1.00 70.44 103 GLY A N 1
ATOM 824 C CA . GLY A 1 103 ? 3.669 -11.561 13.303 1.00 70.44 103 GLY A CA 1
ATOM 825 C C . GLY A 1 103 ? 3.731 -11.932 14.783 1.00 70.44 103 GLY A C 1
ATOM 826 O O . GLY A 1 103 ? 4.600 -12.716 15.162 1.00 70.44 103 GLY A O 1
ATOM 827 N N . ARG A 1 104 ? 2.810 -11.436 15.620 1.00 61.06 104 ARG A N 1
ATOM 828 C CA . ARG A 1 104 ? 2.571 -12.054 16.927 1.00 61.06 104 ARG A CA 1
ATOM 829 C C . ARG A 1 104 ? 1.692 -13.270 16.678 1.00 61.06 104 ARG A C 1
ATOM 831 O O . ARG A 1 104 ? 0.509 -13.112 16.393 1.00 61.06 104 ARG A O 1
ATOM 838 N N . ARG A 1 105 ? 2.266 -14.474 16.778 1.00 49.53 105 ARG A N 1
ATOM 839 C CA . ARG A 1 105 ? 1.481 -15.706 16.905 1.00 49.53 105 ARG A CA 1
ATOM 840 C C . ARG A 1 105 ? 0.604 -15.562 18.150 1.00 49.53 105 ARG A C 1
ATOM 842 O O . ARG A 1 105 ? 1.041 -15.856 19.254 1.00 49.53 105 ARG A O 1
ATOM 849 N N . GLN A 1 106 ? -0.624 -15.093 17.978 1.00 43.03 106 GLN A N 1
ATOM 850 C CA . GLN A 1 106 ? -1.705 -15.514 18.850 1.00 43.03 106 GLN A CA 1
ATOM 851 C C . GLN A 1 106 ? -1.876 -16.996 18.524 1.00 43.03 106 GLN A C 1
ATOM 853 O O . GLN A 1 106 ? -2.343 -17.346 17.440 1.00 43.03 106 GLN A O 1
ATOM 858 N N . LEU A 1 107 ? -1.371 -17.856 19.410 1.00 34.44 107 LEU A N 1
ATOM 859 C CA . LEU A 1 107 ? -1.753 -19.261 19.472 1.00 34.44 107 LEU A CA 1
ATOM 860 C C . LEU A 1 107 ? -3.248 -19.280 19.799 1.00 34.44 107 LEU A C 1
ATOM 862 O O . LEU A 1 107 ? -3.638 -19.483 20.943 1.00 34.44 107 LEU A O 1
ATOM 866 N N . VAL A 1 108 ? -4.086 -18.990 18.804 1.00 38.84 108 VAL A N 1
ATOM 867 C CA . VAL A 1 108 ? -5.488 -19.372 18.866 1.00 38.84 108 VAL A CA 1
ATOM 868 C C . VAL A 1 108 ? -5.452 -20.884 18.727 1.00 38.84 108 VAL A C 1
ATOM 870 O O . VAL A 1 108 ? -5.162 -21.438 17.667 1.00 38.84 108 VAL A O 1
ATOM 873 N N . THR A 1 109 ? -5.561 -21.501 19.894 1.00 36.38 109 THR A N 1
ATOM 874 C CA . THR A 1 109 ? -5.775 -22.913 20.157 1.00 36.38 109 THR A CA 1
ATOM 875 C C . THR A 1 109 ? -6.654 -23.559 19.093 1.00 36.38 109 THR A C 1
ATOM 877 O O . THR A 1 109 ? -7.688 -23.006 18.734 1.00 36.38 109 THR A O 1
ATOM 880 N N . ASN A 1 110 ? -6.192 -24.720 18.617 1.00 39.28 110 ASN A N 1
ATOM 881 C CA . ASN A 1 110 ? -6.941 -25.799 17.971 1.00 39.28 110 ASN A CA 1
ATOM 882 C C . ASN A 1 110 ? -8.439 -25.544 17.782 1.00 39.28 110 ASN A C 1
ATOM 884 O O . ASN A 1 110 ? -9.193 -25.867 18.688 1.00 39.28 110 ASN A O 1
ATOM 888 N N . GLU A 1 111 ? -8.854 -25.139 16.582 1.00 35.78 111 GLU A N 1
ATOM 889 C CA . GLU A 1 111 ? -10.026 -25.737 15.937 1.00 35.78 111 GLU A CA 1
ATOM 890 C C . GLU A 1 111 ? -9.738 -25.901 14.440 1.00 35.78 111 GLU A C 1
ATOM 892 O O . GLU A 1 111 ? -9.191 -25.021 13.766 1.00 35.78 111 GLU A O 1
ATOM 897 N N . SER A 1 112 ? -10.003 -27.112 13.962 1.00 35.97 112 SER A N 1
ATOM 898 C CA . SER A 1 112 ? -9.684 -27.614 12.633 1.00 35.97 112 SER A CA 1
ATOM 899 C C . SER A 1 112 ? -10.197 -26.719 11.509 1.00 35.97 112 SER A C 1
ATOM 901 O O . SER A 1 112 ? -11.378 -26.406 11.398 1.00 35.97 112 SER A O 1
ATOM 903 N N . LYS A 1 113 ? -9.298 -26.423 10.569 1.00 47.69 113 LYS A N 1
ATOM 904 C CA . LYS A 1 113 ? -9.652 -26.057 9.197 1.00 47.69 113 LYS A CA 1
ATOM 905 C C . LYS A 1 113 ? -10.241 -27.280 8.491 1.00 47.69 113 LYS A C 1
ATOM 907 O O . LYS A 1 113 ? -9.463 -28.058 7.952 1.00 47.69 113 LYS A O 1
ATOM 912 N N . ALA A 1 114 ? -11.563 -27.430 8.481 1.00 40.66 114 ALA A N 1
ATOM 913 C CA . ALA A 1 114 ? -12.327 -28.081 7.406 1.00 40.66 114 ALA A CA 1
ATOM 914 C C . ALA A 1 114 ? -13.817 -28.173 7.775 1.00 40.66 114 ALA A C 1
ATOM 916 O O . ALA A 1 114 ? -14.327 -29.268 7.953 1.00 40.66 114 ALA A O 1
ATOM 917 N N . GLU A 1 115 ? -14.537 -27.052 7.844 1.00 36.31 115 GLU A N 1
ATOM 918 C CA . GLU A 1 115 ? -16.001 -27.099 7.758 1.00 36.31 115 GLU A CA 1
ATOM 919 C C . GLU A 1 115 ? -16.497 -26.048 6.761 1.00 36.31 115 GLU A C 1
ATOM 921 O O . GLU A 1 115 ? -16.443 -24.839 6.970 1.00 36.31 115 GLU A O 1
ATOM 926 N N . THR A 1 116 ? -16.840 -26.578 5.589 1.00 38.59 116 THR A N 1
ATOM 927 C CA . THR A 1 116 ? -17.972 -26.225 4.733 1.00 38.59 116 THR A CA 1
ATOM 928 C C . THR A 1 116 ? -18.432 -24.766 4.791 1.00 38.59 116 THR A C 1
ATOM 930 O O . THR A 1 116 ? -19.198 -24.360 5.659 1.00 38.59 116 THR A O 1
ATOM 933 N N . LEU A 1 117 ? -18.062 -23.991 3.764 1.00 41.44 117 LEU A N 1
ATOM 934 C CA . LEU A 1 117 ? -18.771 -22.770 3.363 1.00 41.44 117 LEU A CA 1
ATOM 935 C C . LEU A 1 117 ? -20.174 -23.138 2.837 1.00 41.44 117 LEU A C 1
ATOM 937 O O . LEU A 1 117 ? -20.475 -22.978 1.658 1.00 41.44 117 LEU A O 1
ATOM 941 N N . ALA A 1 118 ? -21.028 -23.668 3.708 1.00 42.56 118 ALA A N 1
ATOM 942 C CA . ALA A 1 118 ? -22.455 -23.791 3.482 1.00 42.56 118 ALA A CA 1
ATOM 943 C C . ALA A 1 118 ? -23.135 -22.611 4.185 1.00 42.56 118 ALA A C 1
ATOM 945 O O . ALA A 1 118 ? -23.053 -22.470 5.402 1.00 42.56 118 ALA A O 1
ATOM 946 N N . GLY A 1 119 ? -23.797 -21.751 3.409 1.00 43.38 119 GLY A N 1
ATOM 947 C CA . GLY A 1 119 ? -24.817 -20.854 3.957 1.00 43.38 119 GLY A CA 1
ATOM 948 C C . GLY A 1 119 ? -24.421 -19.400 4.217 1.00 43.38 119 GLY A C 1
ATOM 949 O O . GLY A 1 119 ? -24.917 -18.807 5.170 1.00 43.38 119 GLY A O 1
ATOM 950 N N . LYS A 1 120 ? -23.603 -18.772 3.364 1.00 40.53 120 LYS A N 1
ATOM 951 C CA . LYS A 1 120 ? -23.678 -17.307 3.220 1.00 40.53 120 LYS A CA 1
ATOM 952 C C . LYS A 1 120 ? -24.246 -16.967 1.856 1.00 40.53 120 LYS A C 1
ATOM 954 O O . LYS A 1 120 ? -23.626 -17.247 0.841 1.00 40.53 120 LYS A O 1
ATOM 959 N N . ASP A 1 121 ? -25.450 -16.415 1.876 1.00 41.12 121 ASP A N 1
ATOM 960 C CA . ASP A 1 121 ? -26.185 -15.913 0.725 1.00 41.12 121 ASP A CA 1
ATOM 961 C C . ASP A 1 121 ? -25.317 -14.912 -0.065 1.00 41.12 121 ASP A C 1
ATOM 963 O O . ASP A 1 121 ? -24.892 -13.877 0.452 1.00 41.12 121 ASP A O 1
ATOM 967 N N . LEU A 1 122 ? -24.976 -15.282 -1.303 1.00 45.69 122 LEU A N 1
ATOM 968 C CA . LEU A 1 122 ? -24.080 -14.550 -2.207 1.00 45.69 122 LEU A CA 1
ATOM 969 C C . LEU A 1 122 ? -24.849 -13.690 -3.224 1.00 45.69 122 LEU A C 1
ATOM 971 O O . LEU A 1 122 ? -24.278 -13.268 -4.228 1.00 45.69 122 LEU A O 1
ATOM 975 N N . SER A 1 123 ? -26.125 -13.391 -2.984 1.00 44.06 123 SER A N 1
ATOM 976 C CA . SER A 1 123 ? -26.961 -12.622 -3.918 1.00 44.06 123 SER A CA 1
ATOM 977 C C . SER A 1 123 ? -26.662 -11.109 -3.975 1.00 44.06 123 SER A C 1
ATOM 979 O O . SER A 1 123 ? -27.250 -10.396 -4.783 1.00 44.06 123 SER A O 1
ATOM 981 N N . THR A 1 124 ? -25.699 -10.595 -3.199 1.00 46.84 124 THR A N 1
ATOM 982 C CA . THR A 1 124 ? -25.306 -9.164 -3.196 1.00 46.84 124 THR A CA 1
ATOM 983 C C . THR A 1 124 ? -23.799 -8.919 -3.309 1.00 46.84 124 THR A C 1
ATOM 985 O O . THR A 1 124 ? -23.299 -7.846 -2.967 1.00 46.84 124 THR A O 1
ATOM 988 N N . ILE A 1 125 ? -23.034 -9.884 -3.829 1.00 49.34 125 ILE A N 1
ATOM 989 C CA . ILE A 1 125 ? -21.591 -9.703 -4.015 1.00 49.34 125 ILE A CA 1
ATOM 990 C C . ILE A 1 125 ? -21.282 -9.284 -5.453 1.00 49.34 125 ILE A C 1
ATOM 992 O O . ILE A 1 125 ? -21.425 -10.042 -6.407 1.00 49.34 125 ILE A O 1
ATOM 996 N N . SER A 1 126 ? -20.826 -8.038 -5.587 1.00 47.41 126 SER A N 1
ATOM 997 C CA . SER A 1 126 ? -20.414 -7.430 -6.851 1.00 47.41 126 SER A CA 1
ATOM 998 C C . SER A 1 126 ? -19.380 -8.300 -7.599 1.00 47.41 126 SER A C 1
ATOM 1000 O O . SER A 1 126 ? -18.435 -8.781 -6.961 1.00 47.41 126 SER A O 1
ATOM 1002 N N . PRO A 1 127 ? -19.471 -8.449 -8.939 1.00 44.22 127 PRO A N 1
ATOM 1003 C CA . PRO A 1 127 ? -18.574 -9.285 -9.758 1.00 44.22 127 PRO A CA 1
ATOM 1004 C C . PRO A 1 127 ? -17.069 -9.046 -9.530 1.00 44.22 127 PRO A C 1
ATOM 1006 O O . PRO A 1 127 ? -16.236 -9.929 -9.741 1.00 44.22 127 PRO A O 1
ATOM 1009 N N . TRP A 1 128 ? -16.711 -7.858 -9.041 1.00 42.50 128 TRP A N 1
ATOM 1010 C CA . TRP A 1 128 ? -15.344 -7.459 -8.712 1.00 42.50 128 TRP A CA 1
ATOM 1011 C C . TRP A 1 128 ? -14.729 -8.231 -7.533 1.00 42.50 128 TRP A C 1
ATOM 1013 O O . TRP A 1 128 ? -13.515 -8.432 -7.504 1.00 42.50 128 TRP A O 1
ATOM 1023 N N . VAL A 1 129 ? -15.535 -8.707 -6.579 1.00 47.59 129 VAL A N 1
ATOM 1024 C CA . VAL A 1 129 ? -15.051 -9.456 -5.403 1.00 47.59 129 VAL A CA 1
ATOM 1025 C C . VAL A 1 129 ? -14.668 -10.888 -5.785 1.00 47.59 129 VAL A C 1
ATOM 1027 O O . VAL A 1 129 ? -13.622 -11.376 -5.359 1.00 47.59 129 VAL A O 1
ATOM 1030 N N . ALA A 1 130 ? -15.444 -11.529 -6.663 1.00 38.69 130 ALA A N 1
ATOM 1031 C CA . ALA A 1 130 ? -15.122 -12.850 -7.205 1.00 38.69 130 ALA A CA 1
ATOM 1032 C C . ALA A 1 130 ? -13.828 -12.824 -8.041 1.00 38.69 130 ALA A C 1
ATOM 1034 O O . ALA A 1 130 ? -12.993 -13.726 -7.944 1.00 38.69 130 ALA A O 1
ATOM 1035 N N . LEU A 1 131 ? -13.613 -11.749 -8.808 1.00 44.22 131 LEU A N 1
ATOM 1036 C CA . LEU A 1 131 ? -12.371 -11.547 -9.556 1.00 44.22 131 LEU A CA 1
ATOM 1037 C C . LEU A 1 131 ? -11.173 -11.289 -8.622 1.00 44.22 131 LEU A C 1
ATOM 1039 O O . LEU A 1 131 ? -10.082 -11.808 -8.854 1.00 44.22 131 LEU A O 1
ATOM 1043 N N . SER A 1 132 ? -11.385 -10.544 -7.532 1.00 42.59 132 SER A N 1
ATOM 1044 C CA . SER A 1 132 ? -10.374 -10.291 -6.497 1.00 42.59 132 SER A CA 1
ATOM 1045 C C . SER A 1 132 ? -9.937 -11.575 -5.776 1.00 42.59 132 SER A C 1
ATOM 1047 O O . SER A 1 132 ? -8.743 -11.756 -5.543 1.00 42.59 132 SER A O 1
ATOM 1049 N N . LEU A 1 133 ? -10.866 -12.491 -5.482 1.00 44.91 133 LEU A N 1
ATOM 1050 C CA . LEU A 1 133 ? -10.569 -13.801 -4.882 1.00 44.91 133 LEU A CA 1
ATOM 1051 C C . LEU A 1 133 ? -9.741 -14.694 -5.819 1.00 44.91 133 LEU A C 1
ATOM 1053 O O . LEU A 1 133 ? -8.769 -15.307 -5.382 1.00 44.91 133 LEU A O 1
ATOM 1057 N N . ARG A 1 134 ? -10.041 -14.690 -7.124 1.00 46.56 134 ARG A N 1
ATOM 1058 C CA . ARG A 1 134 ? -9.234 -15.406 -8.131 1.00 46.56 134 ARG A CA 1
ATOM 1059 C C . AR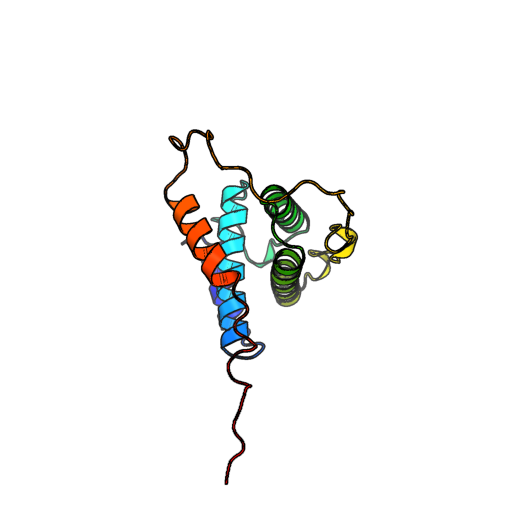G A 1 134 ? -7.824 -14.823 -8.282 1.00 46.56 134 ARG A C 1
ATOM 1061 O O . ARG A 1 134 ? -6.861 -15.556 -8.479 1.00 46.56 134 ARG A O 1
ATOM 1068 N N . LEU A 1 135 ? -7.672 -13.505 -8.133 1.00 52.19 135 LEU A N 1
ATOM 1069 C CA . LEU A 1 135 ? -6.356 -12.856 -8.086 1.00 52.19 135 LEU A CA 1
ATOM 1070 C C . LEU A 1 135 ? -5.588 -13.197 -6.796 1.00 52.19 135 LEU A C 1
ATOM 1072 O O . LEU A 1 135 ? -4.368 -13.343 -6.844 1.00 52.19 135 LEU A O 1
ATOM 1076 N N . GLN A 1 136 ? -6.268 -13.368 -5.656 1.00 46.06 136 GLN A N 1
ATOM 1077 C CA . GLN A 1 136 ? -5.634 -13.755 -4.386 1.00 46.06 136 GLN A CA 1
ATOM 1078 C C . GLN A 1 136 ? -4.958 -15.132 -4.448 1.00 46.06 136 GLN A C 1
ATOM 1080 O O . GLN A 1 136 ? -3.893 -15.293 -3.852 1.00 46.06 136 GLN A O 1
ATOM 1085 N N . GLU A 1 137 ? -5.510 -16.080 -5.205 1.00 45.12 137 GLU A N 1
ATOM 1086 C CA . GLU A 1 137 ? -4.905 -17.400 -5.427 1.00 45.12 137 GLU A CA 1
ATOM 1087 C C . GLU A 1 137 ? -3.613 -17.298 -6.266 1.00 45.12 137 GLU A C 1
ATOM 1089 O O . GLU A 1 137 ? -2.581 -17.876 -5.919 1.00 45.12 137 GLU A O 1
ATOM 1094 N N . ALA A 1 138 ? -3.609 -16.443 -7.296 1.00 47.91 138 ALA A N 1
ATOM 1095 C CA . ALA A 1 138 ? -2.442 -16.213 -8.152 1.00 47.91 138 ALA A CA 1
ATOM 1096 C C . ALA A 1 138 ? -1.283 -15.475 -7.447 1.00 47.91 138 ALA A C 1
ATOM 1098 O O . ALA A 1 138 ? -0.121 -15.679 -7.797 1.00 47.91 138 ALA A O 1
ATOM 1099 N N . PHE A 1 139 ? -1.571 -14.630 -6.447 1.00 53.09 139 PHE A N 1
ATOM 1100 C CA . PHE A 1 139 ? -0.547 -13.913 -5.666 1.00 53.09 139 PHE A CA 1
ATOM 1101 C C . PHE A 1 139 ? -0.097 -14.653 -4.390 1.00 53.09 139 PHE A C 1
ATOM 1103 O O . PHE A 1 139 ? 0.861 -14.216 -3.747 1.00 53.09 139 PHE A O 1
ATOM 1110 N N . GLY A 1 140 ? -0.774 -15.746 -4.013 1.00 46.22 140 GLY A N 1
ATOM 1111 C CA . GLY A 1 140 ? -0.447 -16.596 -2.860 1.00 46.22 140 GLY A CA 1
ATOM 1112 C C . GLY A 1 140 ? 0.574 -17.703 -3.150 1.00 46.22 140 GLY A C 1
ATOM 1113 O O . GLY A 1 140 ? 1.171 -18.244 -2.221 1.00 46.22 140 GLY A O 1
ATOM 1114 N N . LEU A 1 141 ? 0.839 -18.006 -4.424 1.00 37.03 141 LEU A N 1
ATOM 1115 C CA . LEU A 1 141 ? 1.875 -18.956 -4.823 1.00 37.03 141 LEU A CA 1
ATOM 1116 C C . LEU A 1 141 ? 3.238 -18.257 -4.918 1.00 37.03 141 LEU A C 1
ATOM 1118 O O . LEU A 1 141 ? 3.607 -17.682 -5.942 1.00 37.03 141 LEU A O 1
ATOM 1122 N N . ARG A 1 142 ? 4.044 -18.378 -3.859 1.00 41.34 142 ARG A N 1
ATOM 1123 C CA . ARG A 1 142 ? 5.503 -18.318 -4.005 1.00 41.34 142 ARG A CA 1
ATOM 1124 C C . ARG A 1 142 ? 5.948 -19.512 -4.861 1.00 41.34 142 ARG A C 1
ATOM 1126 O O . ARG A 1 142 ? 6.164 -20.598 -4.343 1.00 41.34 142 ARG A O 1
ATOM 1133 N N . ARG A 1 143 ? 6.129 -19.318 -6.170 1.00 36.25 143 ARG A N 1
ATOM 1134 C CA . ARG A 1 143 ? 7.059 -20.129 -6.980 1.00 36.25 143 ARG A CA 1
ATOM 1135 C C . ARG A 1 143 ? 8.415 -19.429 -7.032 1.00 36.25 143 ARG A C 1
ATOM 1137 O O . ARG A 1 143 ? 8.851 -18.995 -8.091 1.00 36.25 143 ARG A O 1
ATOM 1144 N N . GLU A 1 144 ? 9.079 -19.308 -5.889 1.00 36.59 144 GLU A N 1
ATOM 1145 C CA . GLU A 1 144 ? 10.516 -18.999 -5.888 1.00 36.59 144 GLU A CA 1
ATOM 1146 C C . GLU A 1 144 ? 11.390 -20.253 -5.692 1.00 36.59 144 GLU A C 1
ATOM 1148 O O . GLU A 1 144 ? 12.607 -20.155 -5.752 1.00 36.59 144 GLU A O 1
ATOM 1153 N N . GLU A 1 145 ? 10.807 -21.459 -5.573 1.00 41.72 145 GLU A N 1
ATOM 1154 C CA . GLU A 1 145 ? 11.570 -22.679 -5.233 1.00 41.72 145 GLU A CA 1
ATOM 1155 C C . GLU A 1 145 ? 11.230 -23.941 -6.060 1.00 41.72 145 GLU A C 1
ATOM 1157 O O . GLU A 1 145 ? 11.174 -25.042 -5.530 1.00 41.72 145 GLU A O 1
ATOM 1162 N N . SER A 1 146 ? 11.033 -23.847 -7.383 1.00 37.00 146 SER A N 1
ATOM 1163 C CA . SER A 1 146 ? 10.993 -25.064 -8.241 1.00 37.00 146 SER A CA 1
ATOM 1164 C C . SER A 1 146 ? 11.903 -25.044 -9.472 1.00 37.00 146 SER A C 1
ATOM 1166 O O . SER A 1 146 ? 11.851 -25.959 -10.283 1.00 37.00 146 SER A O 1
ATOM 1168 N N . ARG A 1 147 ? 12.809 -24.064 -9.605 1.00 34.75 147 ARG A N 1
ATOM 1169 C CA . ARG A 1 147 ? 13.860 -24.094 -10.648 1.00 34.75 147 ARG A CA 1
ATOM 1170 C C . ARG A 1 147 ? 15.302 -24.109 -10.132 1.00 34.75 147 ARG A C 1
ATOM 1172 O O . ARG A 1 147 ? 16.222 -23.927 -10.918 1.00 34.75 147 ARG A O 1
ATOM 1179 N N . LYS A 1 148 ? 15.523 -24.385 -8.842 1.00 40.19 148 LYS A N 1
ATOM 1180 C CA . LYS A 1 148 ? 16.866 -24.699 -8.308 1.00 40.19 148 LYS A CA 1
ATOM 1181 C C . LYS A 1 148 ? 17.079 -26.179 -7.961 1.00 40.19 148 LYS A C 1
ATOM 1183 O O . LYS A 1 148 ? 18.117 -26.524 -7.409 1.00 40.19 148 LYS A O 1
ATOM 1188 N N . PHE A 1 149 ? 16.170 -27.070 -8.356 1.00 38.09 149 PHE A N 1
ATOM 1189 C CA . PHE A 1 149 ? 16.390 -28.514 -8.255 1.00 38.09 149 PHE A CA 1
ATOM 1190 C C . PHE A 1 149 ? 16.852 -29.105 -9.597 1.00 38.09 149 PHE A C 1
ATOM 1192 O O . PHE A 1 149 ? 16.034 -29.564 -10.382 1.00 38.09 149 PHE A O 1
ATOM 1199 N N . ARG A 1 150 ? 18.189 -29.111 -9.765 1.00 36.69 150 ARG A N 1
ATOM 1200 C CA . ARG A 1 150 ? 19.045 -30.011 -10.582 1.00 36.69 150 ARG A CA 1
ATOM 1201 C C . ARG A 1 150 ? 18.903 -29.949 -12.126 1.00 36.69 150 ARG A C 1
ATOM 1203 O O . ARG A 1 150 ? 17.834 -29.709 -12.650 1.00 36.69 150 ARG A O 1
ATOM 1210 N N . GLY A 1 151 ? 19.962 -30.142 -12.921 1.00 35.88 151 GLY A N 1
ATOM 1211 C CA . GLY A 1 151 ? 21.182 -30.899 -12.639 1.00 35.88 151 GLY A CA 1
ATOM 1212 C C . GLY A 1 151 ? 22.485 -30.270 -13.138 1.00 35.88 151 GLY A C 1
ATOM 1213 O O . GLY A 1 151 ? 22.597 -29.780 -14.254 1.00 35.88 151 GLY A O 1
ATOM 1214 N N . HIS A 1 152 ? 23.481 -30.361 -12.262 1.00 46.41 152 HIS A N 1
ATOM 1215 C CA . HIS A 1 152 ? 24.863 -30.621 -12.636 1.00 46.41 152 HIS A CA 1
ATOM 1216 C C . HIS A 1 152 ? 24.915 -32.053 -13.198 1.00 46.41 152 HIS A C 1
ATOM 1218 O O . HIS A 1 152 ? 24.359 -32.958 -12.566 1.00 46.41 152 HIS A O 1
ATOM 1224 N N . GLY A 1 153 ? 25.527 -32.264 -14.363 1.00 43.69 153 GLY A N 1
ATOM 1225 C CA . GLY A 1 153 ? 25.554 -33.586 -14.986 1.00 43.69 153 GLY A CA 1
ATOM 1226 C C . GLY A 1 153 ? 26.244 -33.635 -16.345 1.00 43.69 153 GLY A C 1
ATOM 1227 O O . GLY A 1 153 ? 25.561 -33.887 -17.327 1.00 43.69 153 GLY A O 1
ATOM 1228 N N . ARG A 1 154 ? 27.578 -33.493 -16.296 1.00 36.72 154 ARG A N 1
ATOM 1229 C CA . ARG A 1 154 ? 28.610 -33.753 -17.322 1.00 36.72 154 ARG A CA 1
ATOM 1230 C C . ARG A 1 154 ? 28.704 -32.788 -18.498 1.00 36.72 154 ARG A C 1
ATOM 1232 O O . ARG A 1 154 ? 27.721 -32.636 -19.244 1.00 36.72 154 ARG A O 1
#

Radius of gyration: 18.05 Å; chains: 1; bounding box: 56×47×38 Å

Sequence (154 aa):
MNKLNYELKNLCKRNHDGAFVTQKNRHNGLQLMASQLQAVGFHTRVMSVHDLKGRHVNRLVSLWKQQALSDATMKNRLAMLRWWAEKIGNPGAVKTSEEYGIGRRQLVTNESKAETLAGKDLSTISPWVALSLRLQEAFGLRREESRKFRGHGR

pLDDT: mean 76.41, std 24.56, range [34.44, 98.19]

Secondary structure (DSSP, 8-state):
--HHHHHHHHHHHH---S-HHHHHHHHHHHHHHHHHHHHTT--TTT--GGG--HHHHHHHHHHHHHTT--HHHHHHHHHHHHHHHHHTT-GGGS--TTTTT-S---------S---------TT--HHHHHHHHHHHHHH---SSSSSS-----